Protein AF-A0A433VSX1-F1 (afdb_monomer_lite)

Foldseek 3Di:
DPPVLVVVCVVDKDFAAEAEDPPDDPVQVVVVVVVPVVPDDRVVRISHYYYPPD

pLDDT: mean 94.2, std 4.99, range [67.31, 97.5]

Secondary structure (DSSP, 8-state):
--HHHHHHHTTS----EEEE-TTS-HHHHHHHHHHHHHH--GGGGTT-EEEE--

Radius of gyration: 12.29 Å; chains: 1; bounding box: 29×20×24 Å

Organism: NCBI:txid232991

Sequence (54 aa):
MPAEFGQFIMSQTSSGVLILSKNLSISDAIEALILVWEVSTAEEWVNQIMSIPF

Structure (mmCIF, N/CA/C/O backbone):
data_AF-A0A433VSX1-F1
#
_entry.id   AF-A0A433VSX1-F1
#
loop_
_atom_site.group_PDB
_atom_site.id
_atom_site.type_symbol
_atom_site.label_atom_id
_atom_site.label_alt_id
_atom_site.label_comp_id
_atom_site.label_asym_id
_atom_site.label_entity_id
_atom_site.label_seq_id
_atom_site.pdbx_PDB_ins_code
_atom_site.Cartn_x
_atom_site.Cartn_y
_atom_site.Cartn_z
_atom_site.occupancy
_atom_site.B_iso_or_equiv
_atom_site.auth_seq_id
_atom_site.auth_comp_id
_atom_site.auth_asym_id
_atom_site.auth_atom_id
_atom_site.pdbx_PDB_model_num
ATOM 1 N N . MET A 1 1 ? 4.238 10.453 -3.797 1.00 67.31 1 MET A N 1
ATOM 2 C CA . MET A 1 1 ? 5.170 9.378 -3.397 1.00 67.31 1 MET A CA 1
ATOM 3 C C . MET A 1 1 ? 6.214 9.942 -2.446 1.00 67.31 1 MET A C 1
ATOM 5 O O . MET A 1 1 ? 6.714 11.022 -2.746 1.00 67.31 1 MET A O 1
ATOM 9 N N . PRO A 1 2 ? 6.542 9.258 -1.336 1.00 82.50 2 PRO A N 1
ATOM 10 C CA . PRO A 1 2 ? 7.733 9.562 -0.536 1.00 82.50 2 PRO A CA 1
ATOM 11 C C . PRO A 1 2 ? 8.989 9.542 -1.419 1.00 82.50 2 PRO A C 1
ATOM 13 O O . PRO A 1 2 ? 9.102 8.685 -2.300 1.00 82.50 2 PRO A O 1
ATOM 16 N N . ALA A 1 3 ? 9.907 10.488 -1.214 1.00 89.50 3 ALA A N 1
ATOM 17 C CA . ALA A 1 3 ? 11.064 10.683 -2.093 1.00 89.50 3 ALA A CA 1
ATOM 18 C C . ALA A 1 3 ? 11.990 9.455 -2.112 1.00 89.50 3 ALA A C 1
ATOM 20 O O . ALA A 1 3 ? 12.505 9.067 -3.158 1.00 89.50 3 ALA A O 1
ATOM 21 N N . GLU A 1 4 ? 12.137 8.804 -0.963 1.00 92.44 4 GLU A N 1
ATOM 22 C CA . GLU A 1 4 ? 12.973 7.631 -0.739 1.00 92.44 4 GLU A CA 1
ATOM 23 C C . GLU A 1 4 ? 12.416 6.399 -1.459 1.00 92.44 4 GLU A C 1
ATOM 25 O O . GLU A 1 4 ? 13.172 5.651 -2.074 1.00 92.44 4 GLU A O 1
ATOM 30 N N . PHE A 1 5 ? 11.090 6.211 -1.444 1.00 94.12 5 PHE A N 1
ATOM 31 C CA . PHE A 1 5 ? 10.446 5.117 -2.174 1.00 94.12 5 PHE A CA 1
ATOM 32 C C . PHE A 1 5 ? 10.588 5.310 -3.686 1.00 94.12 5 PHE A C 1
ATOM 34 O O . PHE A 1 5 ? 10.948 4.373 -4.393 1.00 94.12 5 PHE A O 1
ATOM 41 N N . GLY A 1 6 ? 10.384 6.541 -4.172 1.00 93.88 6 GLY A N 1
ATOM 42 C CA . GLY A 1 6 ? 10.588 6.881 -5.580 1.00 93.88 6 GLY A CA 1
ATOM 43 C C . GLY A 1 6 ? 12.021 6.609 -6.045 1.00 93.88 6 GLY A C 1
ATOM 44 O O . GLY A 1 6 ? 12.216 5.993 -7.085 1.00 93.88 6 GLY A O 1
ATOM 45 N N . GLN A 1 7 ? 13.022 7.001 -5.251 1.00 95.75 7 GLN A N 1
ATOM 46 C CA . GLN A 1 7 ? 14.434 6.691 -5.511 1.00 95.75 7 GLN A CA 1
ATOM 47 C C . GLN A 1 7 ? 14.709 5.180 -5.519 1.00 95.75 7 GLN A C 1
ATOM 49 O O . GLN A 1 7 ? 15.419 4.687 -6.394 1.00 95.75 7 GLN A O 1
ATOM 54 N N . PHE A 1 8 ? 14.134 4.429 -4.576 1.00 95.50 8 PHE A N 1
ATOM 55 C CA . PHE A 1 8 ? 14.335 2.984 -4.467 1.00 95.50 8 PHE A CA 1
ATOM 56 C C . PHE A 1 8 ? 13.885 2.245 -5.736 1.00 95.50 8 PHE A C 1
ATOM 58 O O . PHE A 1 8 ? 14.675 1.499 -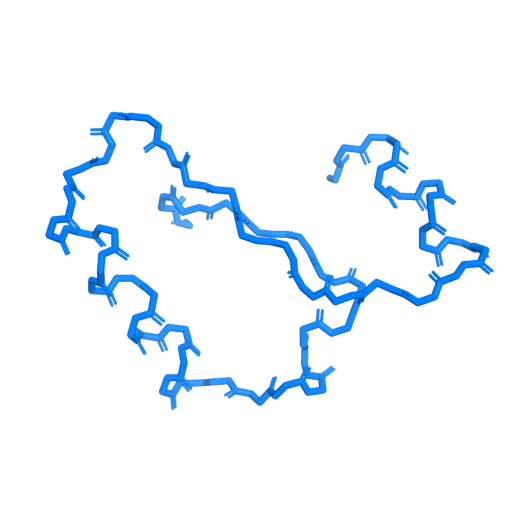6.328 1.00 95.50 8 PHE A O 1
ATOM 65 N N . ILE A 1 9 ? 12.663 2.526 -6.204 1.00 96.62 9 ILE A N 1
ATOM 66 C CA . ILE A 1 9 ? 12.065 1.835 -7.357 1.00 96.62 9 ILE A CA 1
ATOM 67 C C . ILE A 1 9 ? 12.729 2.165 -8.704 1.00 96.62 9 ILE A C 1
ATOM 69 O O . ILE A 1 9 ? 12.480 1.484 -9.695 1.00 96.62 9 ILE A O 1
ATOM 73 N N . MET A 1 10 ? 13.602 3.180 -8.756 1.00 96.06 10 MET A N 1
ATOM 74 C CA . MET A 1 10 ? 14.432 3.458 -9.937 1.00 96.06 10 MET A CA 1
ATOM 75 C C . MET A 1 10 ? 15.560 2.436 -10.128 1.00 96.06 10 MET A C 1
ATOM 77 O O . MET A 1 10 ? 16.102 2.329 -11.225 1.00 96.06 10 MET A O 1
ATOM 81 N N . SER A 1 11 ? 15.938 1.715 -9.069 1.00 96.94 11 SER A N 1
ATOM 82 C CA . SER A 1 11 ? 17.077 0.786 -9.076 1.00 96.94 11 SER A CA 1
ATOM 83 C C . SER A 1 11 ? 16.680 -0.677 -8.886 1.00 96.94 11 SER A C 1
ATOM 85 O O . SER A 1 11 ? 17.406 -1.567 -9.325 1.00 96.94 11 SER A O 1
ATOM 87 N N . GLN A 1 12 ? 15.548 -0.937 -8.228 1.00 96.56 12 GLN A N 1
ATOM 88 C CA . GLN A 1 12 ? 15.092 -2.276 -7.858 1.00 96.56 12 GLN A CA 1
ATOM 89 C C . GLN A 1 12 ? 13.56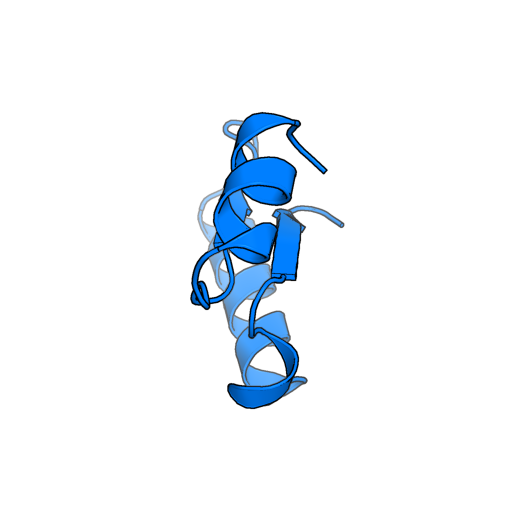6 -2.346 -7.879 1.00 96.56 12 GLN A C 1
ATOM 91 O O . GLN A 1 12 ? 12.891 -1.352 -7.637 1.00 96.56 12 GLN A O 1
ATOM 96 N N . THR A 1 13 ? 13.007 -3.527 -8.127 1.00 96.62 13 THR A N 1
ATOM 97 C CA . THR A 1 13 ? 11.565 -3.749 -7.981 1.00 96.62 13 THR A CA 1
ATOM 98 C C . THR A 1 13 ? 11.184 -3.873 -6.510 1.00 96.62 13 THR A C 1
ATOM 100 O O . THR A 1 13 ? 11.826 -4.607 -5.758 1.00 96.62 13 THR A O 1
ATOM 103 N N . SER A 1 14 ? 10.105 -3.206 -6.120 1.00 95.81 14 SER A N 1
ATOM 104 C CA . SER A 1 14 ? 9.483 -3.303 -4.804 1.00 95.81 14 SER A CA 1
ATOM 105 C C . SER A 1 14 ? 8.152 -4.036 -4.895 1.00 95.81 14 SER A C 1
ATOM 107 O O . SER A 1 14 ? 7.379 -3.810 -5.828 1.00 95.81 14 SER A O 1
ATOM 109 N N . SER A 1 15 ? 7.834 -4.824 -3.869 1.00 95.94 15 SER A N 1
ATOM 110 C CA . SER A 1 15 ? 6.442 -5.180 -3.589 1.00 95.94 15 SER A CA 1
ATOM 111 C C . SER A 1 15 ? 5.631 -3.924 -3.257 1.00 95.94 15 SER A C 1
ATOM 113 O O . SER A 1 15 ? 6.197 -2.909 -2.833 1.00 95.94 15 SER A O 1
ATOM 115 N N . GLY A 1 16 ? 4.311 -4.010 -3.417 1.00 94.62 16 GLY A N 1
ATOM 116 C CA . GLY A 1 16 ? 3.395 -2.939 -3.039 1.00 94.62 16 GLY A CA 1
ATOM 117 C C . GLY A 1 16 ? 3.486 -2.593 -1.557 1.00 94.62 16 GLY A C 1
ATOM 118 O O . GLY A 1 16 ? 3.611 -3.477 -0.707 1.00 94.62 16 GLY A O 1
ATOM 119 N N . VAL A 1 17 ? 3.415 -1.301 -1.248 1.00 95.12 17 VAL A N 1
ATOM 120 C CA . VAL A 1 17 ? 3.440 -0.788 0.125 1.00 95.12 17 VAL A CA 1
ATOM 121 C C . VAL A 1 17 ? 2.113 -0.110 0.447 1.00 95.12 17 VAL A C 1
ATOM 123 O O . VAL A 1 17 ? 1.719 0.859 -0.200 1.00 95.12 17 VAL A O 1
ATOM 126 N N . LEU A 1 18 ? 1.446 -0.594 1.492 1.00 94.62 18 LEU A N 1
ATOM 127 C CA . LEU A 1 18 ? 0.240 0.012 2.049 1.00 94.62 18 LEU A CA 1
ATOM 128 C C . LEU A 1 18 ? 0.582 0.764 3.335 1.00 94.62 18 LEU A C 1
ATOM 130 O O . LEU A 1 18 ? 1.128 0.192 4.279 1.00 94.62 18 LEU A O 1
ATOM 134 N N . ILE A 1 19 ? 0.252 2.052 3.382 1.00 94.75 19 ILE A N 1
ATOM 135 C CA . ILE A 1 19 ? 0.434 2.908 4.554 1.00 94.75 19 ILE A CA 1
ATOM 136 C C . ILE A 1 19 ? -0.916 3.066 5.248 1.00 94.75 19 ILE A C 1
ATOM 138 O O . ILE A 1 19 ? -1.821 3.716 4.732 1.00 94.75 19 ILE A O 1
ATOM 142 N N . LEU A 1 20 ? -1.051 2.503 6.445 1.00 94.50 20 LEU A N 1
ATOM 143 C CA . LEU A 1 20 ? -2.273 2.608 7.241 1.00 94.50 20 LEU A CA 1
ATOM 144 C C . LEU A 1 20 ? -2.220 3.840 8.151 1.00 94.50 20 LEU A C 1
ATOM 146 O O . LEU A 1 20 ? -1.246 4.052 8.881 1.00 94.50 20 LEU A O 1
ATOM 150 N N . SER A 1 21 ? -3.285 4.643 8.145 1.00 94.06 21 SER A N 1
ATOM 151 C CA . SER A 1 21 ? -3.462 5.715 9.126 1.00 94.06 21 SER A CA 1
ATOM 152 C C . SER A 1 21 ? -3.518 5.148 10.547 1.00 94.06 21 SER A C 1
ATOM 154 O O . SER A 1 21 ? -4.287 4.234 10.833 1.00 94.06 21 SER A O 1
ATOM 156 N N . LYS A 1 22 ? -2.758 5.743 11.476 1.00 93.44 22 LYS A N 1
ATOM 157 C CA . LYS A 1 22 ? -2.769 5.353 12.900 1.00 93.44 22 LYS A CA 1
ATOM 158 C C . LYS A 1 22 ? -4.114 5.587 13.590 1.00 93.44 22 LYS A C 1
ATOM 160 O O . LYS A 1 22 ? -4.365 4.996 14.633 1.00 93.44 22 LYS A O 1
ATOM 165 N N . ASN A 1 23 ? -4.939 6.470 13.032 1.00 94.25 23 ASN A N 1
ATOM 166 C CA . ASN A 1 23 ? -6.251 6.808 13.580 1.00 94.25 23 ASN A CA 1
ATOM 167 C C . ASN A 1 23 ? -7.364 5.915 13.011 1.00 94.25 23 ASN A C 1
ATOM 169 O O . ASN A 1 23 ? -8.518 6.073 13.400 1.00 94.25 23 ASN A O 1
ATOM 173 N N . LEU A 1 24 ? -7.039 5.023 12.070 1.00 95.69 24 LEU A N 1
ATOM 174 C CA . LEU A 1 24 ? -7.994 4.089 11.490 1.00 95.69 24 LEU A CA 1
ATOM 175 C C . LEU A 1 24 ? -8.308 2.989 12.506 1.00 95.69 24 LEU A C 1
ATOM 177 O O . LEU A 1 24 ? -7.400 2.452 13.147 1.00 95.69 24 LEU A O 1
ATOM 181 N N . SER A 1 25 ? -9.588 2.652 12.660 1.00 96.88 25 SER A N 1
ATOM 182 C CA . SER A 1 25 ? -9.952 1.513 13.496 1.00 96.88 25 SER A CA 1
ATOM 183 C C . SER A 1 25 ? -9.402 0.223 12.880 1.00 96.88 25 SER A C 1
ATOM 185 O O . SER A 1 25 ? -9.253 0.111 11.663 1.00 96.88 25 SER A O 1
ATOM 187 N N . ILE A 1 26 ? -9.111 -0.778 13.713 1.00 96.12 26 ILE A N 1
ATOM 188 C CA . ILE A 1 26 ? -8.627 -2.077 13.219 1.00 96.12 26 ILE A CA 1
ATOM 189 C C . ILE A 1 26 ? -9.656 -2.709 12.272 1.00 96.12 26 ILE A C 1
ATOM 191 O O . ILE A 1 26 ? -9.271 -3.301 11.270 1.00 96.12 26 ILE A O 1
ATOM 195 N N . SER A 1 27 ? -10.952 -2.551 12.564 1.00 97.44 27 SER A N 1
ATOM 196 C CA . SER A 1 27 ? -12.025 -3.075 11.715 1.00 97.44 27 SER A CA 1
ATOM 197 C C . SER A 1 27 ? -11.984 -2.447 10.324 1.00 97.44 27 SER A C 1
ATOM 199 O O . SER A 1 27 ? -11.954 -3.169 9.335 1.00 97.44 27 SER A O 1
ATOM 201 N N . ASP A 1 28 ? -11.899 -1.117 10.244 1.00 96.56 28 ASP A N 1
ATOM 202 C CA . ASP A 1 28 ? -11.865 -0.413 8.957 1.00 96.56 28 ASP A CA 1
ATOM 203 C C . ASP A 1 28 ? -10.574 -0.712 8.181 1.00 96.56 28 ASP A C 1
ATOM 205 O O . ASP A 1 28 ? -10.587 -0.807 6.956 1.00 96.56 28 ASP A O 1
ATOM 209 N N . ALA A 1 29 ? -9.453 -0.899 8.888 1.00 96.19 29 ALA A N 1
ATOM 210 C CA . ALA A 1 29 ? -8.197 -1.326 8.281 1.00 96.19 29 ALA A CA 1
ATOM 211 C C . ALA A 1 29 ? -8.324 -2.713 7.637 1.00 96.19 29 ALA A C 1
ATOM 213 O O . ALA A 1 29 ? -7.877 -2.901 6.509 1.00 96.19 29 ALA A O 1
ATOM 214 N N . ILE A 1 30 ? -8.945 -3.672 8.331 1.00 96.62 30 ILE A N 1
ATOM 215 C CA . ILE A 1 30 ? -9.168 -5.025 7.806 1.00 96.62 30 ILE A CA 1
ATOM 216 C C . ILE A 1 30 ? -10.072 -4.980 6.571 1.00 96.62 30 ILE A C 1
ATOM 218 O O . ILE A 1 30 ? -9.707 -5.553 5.549 1.00 96.62 30 ILE A O 1
ATOM 222 N N . GLU A 1 31 ? -11.198 -4.267 6.635 1.00 97.06 31 GLU A N 1
ATOM 223 C CA . GLU A 1 31 ? -12.130 -4.133 5.505 1.00 97.06 31 GLU A CA 1
ATOM 224 C C . GLU A 1 31 ? -11.446 -3.528 4.270 1.00 97.06 31 GLU A C 1
ATOM 226 O O . GLU A 1 31 ? -11.580 -4.043 3.160 1.00 97.06 31 GLU A O 1
ATOM 231 N N . ALA A 1 32 ? -10.635 -2.482 4.453 1.00 95.75 32 ALA A N 1
ATOM 232 C CA . ALA A 1 32 ? -9.888 -1.874 3.355 1.00 95.75 32 ALA A CA 1
ATOM 233 C C . ALA A 1 32 ? -8.840 -2.824 2.748 1.00 95.75 32 ALA A C 1
ATOM 235 O O . ALA A 1 32 ? -8.659 -2.843 1.530 1.00 95.75 32 ALA A O 1
ATOM 236 N N . LEU A 1 33 ? -8.158 -3.626 3.574 1.00 95.50 33 LEU A N 1
ATOM 237 C CA . LEU A 1 33 ? -7.193 -4.625 3.103 1.00 95.50 33 LEU A CA 1
ATOM 238 C C . LEU A 1 33 ? -7.872 -5.767 2.338 1.00 95.50 33 LEU A C 1
ATOM 240 O O . LEU A 1 33 ? -7.349 -6.193 1.310 1.00 95.50 33 LEU A O 1
ATOM 244 N N . ILE A 1 34 ? -9.032 -6.234 2.810 1.00 96.81 34 ILE A N 1
ATOM 245 C CA . ILE A 1 34 ? -9.846 -7.230 2.102 1.00 96.81 34 ILE A CA 1
ATOM 246 C C . ILE A 1 34 ? -10.289 -6.666 0.754 1.00 96.81 34 ILE A C 1
ATOM 248 O O . ILE A 1 34 ? -10.127 -7.337 -0.258 1.00 96.81 34 ILE A O 1
ATOM 252 N N . LEU A 1 35 ? -10.776 -5.421 0.711 1.00 95.56 35 LEU A N 1
ATOM 253 C CA . LEU A 1 35 ? -11.182 -4.792 -0.543 1.00 95.56 35 LEU A CA 1
ATOM 254 C C . LEU A 1 35 ? -10.028 -4.753 -1.548 1.00 95.56 35 LEU A C 1
ATOM 256 O O . LEU A 1 35 ? -10.214 -5.171 -2.684 1.00 95.56 35 LEU A O 1
ATOM 260 N N . VAL A 1 36 ? -8.841 -4.299 -1.128 1.00 94.94 36 VAL A N 1
ATOM 261 C CA . VAL A 1 36 ? -7.640 -4.304 -1.977 1.00 94.94 36 VAL A CA 1
ATOM 262 C C . VAL A 1 36 ? -7.354 -5.710 -2.504 1.00 94.94 36 VAL A C 1
ATOM 264 O O . VAL A 1 36 ? -7.158 -5.873 -3.705 1.00 94.94 36 VAL A O 1
ATOM 267 N N . TRP A 1 37 ? -7.365 -6.717 -1.632 1.00 94.69 37 TRP A N 1
ATOM 268 C CA . TRP A 1 37 ? -7.105 -8.105 -2.010 1.00 94.69 37 TRP A CA 1
ATOM 269 C C . TRP A 1 37 ? -8.108 -8.644 -3.040 1.00 94.69 37 TRP A C 1
ATOM 271 O O . TRP A 1 37 ? -7.714 -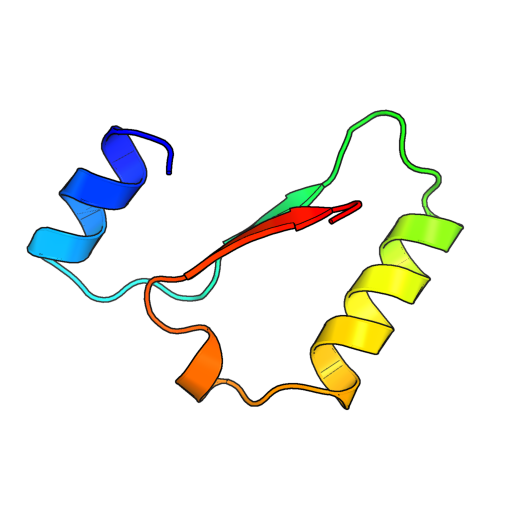9.315 -3.987 1.00 94.69 37 TRP A O 1
ATOM 281 N N . GLU A 1 38 ? -9.394 -8.341 -2.874 1.00 97.50 38 GLU A N 1
ATOM 282 C CA . GLU A 1 38 ? -10.465 -8.852 -3.736 1.00 97.50 38 GLU A CA 1
ATOM 283 C C . GLU A 1 38 ? -10.502 -8.186 -5.119 1.00 97.50 38 GLU A C 1
ATOM 285 O O . GLU A 1 38 ? -10.958 -8.795 -6.087 1.00 97.50 38 GLU A O 1
ATOM 290 N N . VAL A 1 39 ? -10.054 -6.930 -5.228 1.00 96.81 39 VAL A N 1
ATOM 291 C CA . VAL A 1 39 ? -10.228 -6.120 -6.450 1.00 96.81 39 VAL A CA 1
ATOM 292 C C . VAL A 1 39 ? -8.944 -5.883 -7.238 1.00 96.81 39 VAL A C 1
ATOM 294 O O . VAL A 1 39 ? -8.980 -5.142 -8.219 1.00 96.81 39 VAL A O 1
ATOM 297 N N . SER A 1 40 ? -7.821 -6.472 -6.825 1.00 96.00 40 SER A N 1
ATOM 298 C CA . SER A 1 40 ? -6.535 -6.279 -7.498 1.00 96.00 40 SER A CA 1
ATOM 299 C C . SER A 1 40 ? -5.719 -7.561 -7.610 1.00 96.00 40 SER A C 1
ATOM 301 O O . SER A 1 40 ? -5.954 -8.538 -6.900 1.00 96.00 40 SER A O 1
ATOM 303 N N . THR A 1 41 ? -4.738 -7.561 -8.510 1.00 96.94 41 THR A N 1
ATOM 304 C CA . THR A 1 41 ? -3.774 -8.656 -8.671 1.00 96.94 41 THR A CA 1
ATOM 305 C C . THR A 1 41 ? -2.402 -8.271 -8.130 1.00 96.94 41 THR A C 1
ATOM 307 O O . THR A 1 41 ? -2.063 -7.097 -8.006 1.00 96.94 41 THR A O 1
ATOM 310 N N . ALA A 1 42 ? -1.561 -9.261 -7.823 1.00 94.56 42 ALA A N 1
ATOM 311 C CA . ALA A 1 42 ? -0.225 -9.009 -7.281 1.00 94.56 42 ALA A CA 1
ATOM 312 C C . ALA A 1 42 ? 0.661 -8.174 -8.228 1.00 94.56 42 ALA A C 1
ATOM 314 O O . ALA A 1 42 ? 1.472 -7.367 -7.772 1.00 9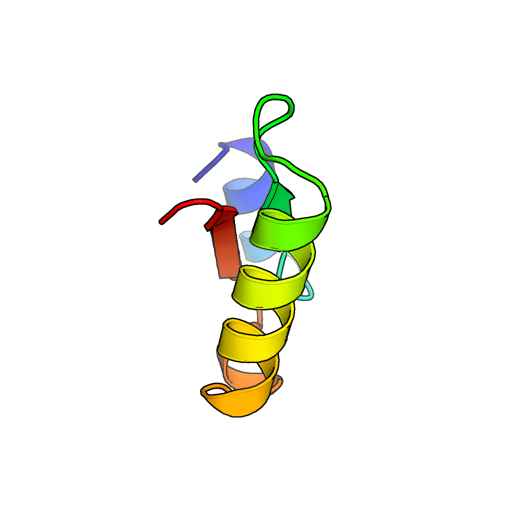4.56 42 ALA A O 1
ATOM 315 N N . GLU A 1 43 ? 0.501 -8.344 -9.541 1.00 96.00 43 GLU A N 1
ATOM 316 C CA . GLU A 1 43 ? 1.254 -7.623 -10.569 1.00 96.00 43 GLU A CA 1
ATOM 317 C C . GLU A 1 43 ? 0.940 -6.123 -10.572 1.00 96.00 43 GLU A C 1
ATOM 319 O O . GLU A 1 43 ? 1.838 -5.310 -10.799 1.00 96.00 43 GLU A O 1
ATOM 324 N N . GLU A 1 44 ? -0.305 -5.747 -10.267 1.00 96.00 44 GLU A N 1
ATOM 325 C CA . GLU A 1 44 ? -0.742 -4.348 -10.197 1.00 96.00 44 GLU A CA 1
ATOM 326 C C . GLU A 1 44 ? -0.059 -3.580 -9.059 1.00 96.00 44 GLU A C 1
ATOM 328 O O . GLU A 1 44 ? 0.033 -2.355 -9.109 1.00 96.00 44 GLU A O 1
ATOM 333 N N . TRP A 1 45 ? 0.479 -4.289 -8.062 1.00 95.88 45 TRP A N 1
ATOM 334 C CA . TRP A 1 45 ? 1.115 -3.703 -6.884 1.00 95.88 45 TRP A CA 1
ATOM 335 C C . TRP A 1 45 ? 2.634 -3.544 -6.991 1.00 95.88 45 TRP A C 1
ATOM 337 O O . TRP A 1 45 ? 3.252 -2.986 -6.080 1.00 95.88 45 TRP A O 1
ATOM 347 N N . VAL A 1 46 ? 3.269 -3.979 -8.082 1.00 97.19 46 VAL A N 1
ATOM 348 C CA . VAL A 1 46 ? 4.718 -3.793 -8.256 1.00 97.19 46 VAL A CA 1
ATOM 349 C C . VAL A 1 46 ? 5.047 -2.299 -8.321 1.00 97.19 46 VAL A C 1
ATOM 351 O O . VAL A 1 46 ? 4.481 -1.554 -9.119 1.00 97.19 46 VAL A O 1
ATOM 354 N N . ASN A 1 47 ? 5.991 -1.861 -7.481 1.00 96.75 47 ASN A N 1
ATOM 355 C CA . ASN A 1 47 ? 6.415 -0.463 -7.347 1.00 96.75 47 ASN A CA 1
ATOM 356 C C . ASN A 1 47 ? 5.289 0.519 -6.961 1.00 96.75 47 ASN A C 1
ATOM 358 O O . ASN A 1 47 ? 5.427 1.724 -7.180 1.00 96.75 47 ASN A O 1
ATOM 362 N N . GLN A 1 48 ? 4.197 0.029 -6.365 1.00 95.06 48 GLN A N 1
ATOM 363 C CA . GLN A 1 48 ? 3.103 0.869 -5.880 1.00 95.06 48 GLN A CA 1
ATOM 364 C C . GLN A 1 48 ? 3.253 1.224 -4.404 1.00 95.06 48 GLN A C 1
ATOM 366 O O . GLN A 1 48 ? 3.709 0.424 -3.584 1.00 95.06 48 GLN A O 1
ATOM 371 N N . ILE A 1 49 ? 2.800 2.428 -4.056 1.00 95.06 49 ILE A N 1
ATOM 372 C CA . ILE A 1 49 ? 2.641 2.864 -2.671 1.00 95.06 49 ILE A CA 1
ATOM 373 C C . ILE A 1 49 ? 1.328 3.627 -2.519 1.00 95.06 49 ILE A C 1
ATOM 375 O O . ILE A 1 49 ? 1.082 4.598 -3.236 1.00 95.06 49 ILE A O 1
ATOM 379 N N . MET A 1 50 ? 0.485 3.189 -1.588 1.00 93.75 50 MET A N 1
ATOM 380 C CA . MET A 1 50 ? -0.851 3.747 -1.370 1.00 93.75 50 MET A CA 1
ATOM 381 C C . MET A 1 50 ? -1.129 3.918 0.123 1.00 93.75 50 MET A C 1
ATOM 383 O O . MET A 1 50 ? -0.666 3.127 0.944 1.00 93.75 50 MET A O 1
ATOM 387 N N . SER A 1 51 ? -1.885 4.955 0.474 1.00 94.06 51 SER A N 1
ATOM 388 C CA . SER A 1 51 ? -2.340 5.198 1.843 1.00 94.06 51 SER A CA 1
A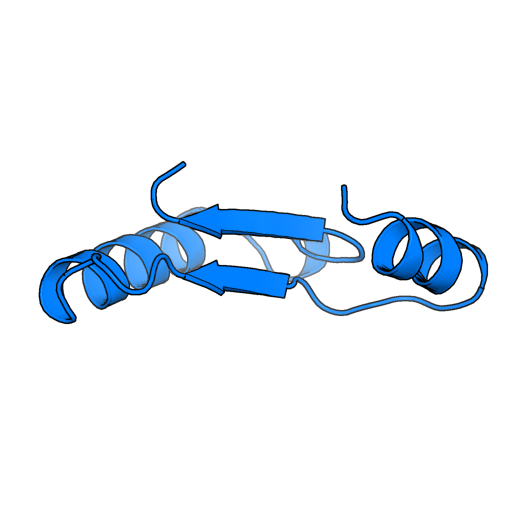TOM 389 C C . SER A 1 51 ? -3.794 4.765 2.012 1.00 94.06 51 SER A C 1
ATOM 391 O O . SER A 1 51 ? -4.593 4.941 1.100 1.00 94.06 51 SER A O 1
ATOM 393 N N . ILE A 1 52 ? -4.130 4.233 3.186 1.00 93.75 52 ILE A N 1
ATOM 394 C CA . ILE A 1 52 ? -5.493 3.886 3.596 1.00 93.75 52 ILE A CA 1
ATOM 395 C C . ILE A 1 52 ? -5.869 4.743 4.824 1.00 93.75 52 ILE A C 1
ATOM 397 O O .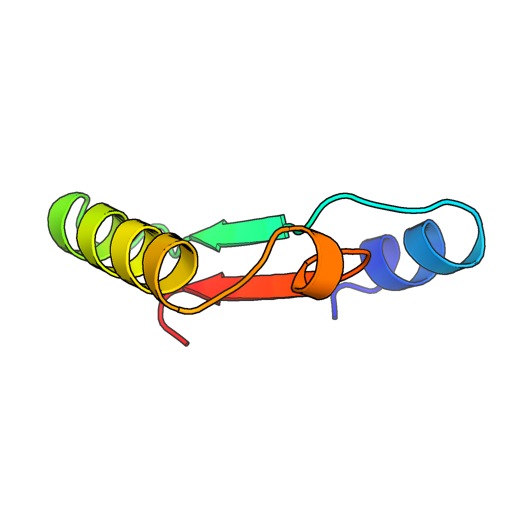 ILE A 1 52 ? -5.103 4.779 5.800 1.00 93.75 52 ILE A O 1
ATOM 401 N N . PRO A 1 53 ? -7.046 5.400 4.830 1.00 85.75 53 PRO A N 1
ATOM 402 C CA . PRO A 1 53 ? -8.051 5.417 3.757 1.00 85.75 53 PRO A CA 1
ATOM 403 C C . PRO A 1 53 ? -7.561 6.173 2.507 1.00 85.75 53 PRO A C 1
ATOM 405 O O . PRO A 1 53 ? -6.729 7.075 2.631 1.00 85.75 53 PRO A O 1
ATOM 408 N N . PHE A 1 54 ? -8.048 5.752 1.334 1.00 78.94 54 PHE A N 1
ATOM 409 C CA . PHE A 1 54 ? -7.737 6.340 0.024 1.00 78.94 54 PHE A CA 1
ATOM 410 C C . PHE A 1 54 ? -8.662 7.508 -0.332 1.00 78.94 54 PHE A C 1
ATOM 412 O O . PHE A 1 54 ? -9.816 7.527 0.156 1.00 78.94 54 PHE A O 1
#